Protein AF-A0A1F7ZYW2-F1 (afdb_monomer)

Structure (mmCIF, N/CA/C/O backbone):
data_AF-A0A1F7ZYW2-F1
#
_entry.id   AF-A0A1F7ZYW2-F1
#
loop_
_atom_site.group_PDB
_atom_site.id
_atom_site.type_symbol
_atom_site.label_atom_id
_atom_site.label_alt_id
_atom_site.label_comp_id
_atom_site.label_asym_id
_atom_site.label_entity_id
_atom_site.label_seq_id
_atom_site.pdbx_PDB_ins_code
_atom_site.Cartn_x
_atom_site.Cartn_y
_atom_site.Cartn_z
_atom_site.occupancy
_atom_site.B_iso_or_equiv
_atom_site.auth_seq_id
_atom_site.auth_comp_id
_atom_site.auth_asym_id
_atom_site.auth_atom_id
_atom_site.pdbx_PDB_model_num
ATOM 1 N N . MET A 1 1 ? -22.929 -11.690 37.558 1.00 38.41 1 MET A N 1
ATOM 2 C CA . MET A 1 1 ? -21.710 -11.946 36.761 1.00 38.41 1 MET A CA 1
ATOM 3 C C . MET A 1 1 ? -22.119 -11.969 35.296 1.00 38.41 1 MET A C 1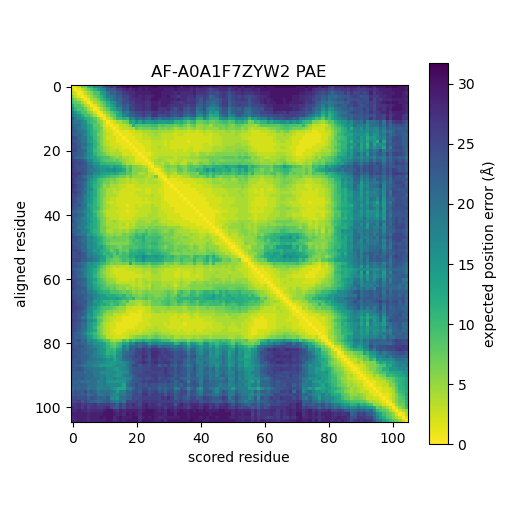
ATOM 5 O O . MET A 1 1 ? -22.710 -12.949 34.868 1.00 38.41 1 MET A O 1
ATOM 9 N N . ALA A 1 2 ? -21.945 -10.864 34.567 1.00 39.75 2 ALA A N 1
ATOM 10 C CA . ALA A 1 2 ? -22.320 -10.787 33.156 1.00 39.75 2 ALA A CA 1
ATOM 11 C C . ALA A 1 2 ? -21.174 -11.342 32.301 1.00 39.75 2 ALA A C 1
ATOM 13 O O . ALA A 1 2 ? -20.070 -10.803 32.314 1.00 39.75 2 ALA A O 1
ATOM 14 N N . THR A 1 3 ? -21.420 -12.441 31.595 1.00 37.84 3 THR A N 1
ATOM 15 C CA . THR A 1 3 ? -20.518 -12.974 30.568 1.00 37.84 3 THR A CA 1
ATOM 16 C C . THR A 1 3 ? -20.373 -11.949 29.443 1.00 37.84 3 THR A C 1
ATOM 18 O O . THR A 1 3 ? -21.394 -11.552 28.874 1.00 37.84 3 THR A O 1
ATOM 21 N N . PRO A 1 4 ? -19.152 -11.512 29.089 1.00 43.19 4 PRO A N 1
ATOM 22 C CA . PRO A 1 4 ? -18.973 -10.604 27.972 1.00 43.19 4 PRO A CA 1
ATOM 23 C C . PRO A 1 4 ? -19.287 -11.369 26.685 1.00 43.19 4 PRO A C 1
ATOM 25 O O . PRO A 1 4 ? -18.588 -12.305 26.296 1.00 43.19 4 PRO A O 1
ATOM 28 N N . VAL A 1 5 ? -20.381 -10.987 26.033 1.00 42.25 5 VAL A N 1
ATOM 29 C CA . VAL A 1 5 ? -20.695 -11.437 24.681 1.00 42.25 5 VAL A CA 1
ATO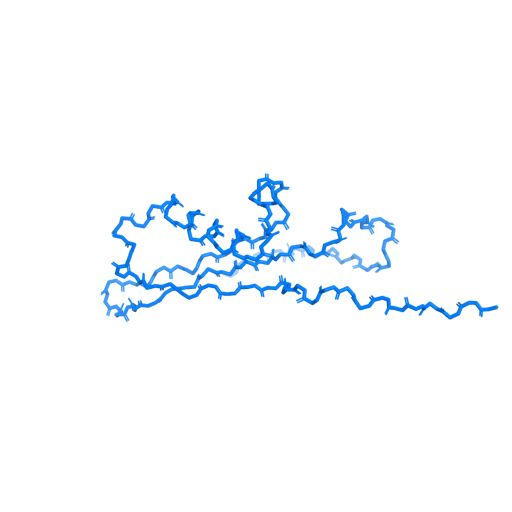M 30 C C . VAL A 1 5 ? -19.681 -10.760 23.767 1.00 42.25 5 VAL A C 1
ATOM 32 O O . VAL A 1 5 ? -19.807 -9.573 23.471 1.00 42.25 5 VAL A O 1
ATOM 35 N N . PHE A 1 6 ? -18.649 -11.494 23.344 1.00 45.78 6 PHE A N 1
ATOM 36 C CA . PHE A 1 6 ? -17.782 -11.058 22.253 1.00 45.78 6 PHE A CA 1
ATOM 37 C C . PHE A 1 6 ? -18.643 -10.961 20.993 1.00 45.78 6 PHE A C 1
ATOM 39 O O . PHE A 1 6 ? -18.860 -11.945 20.283 1.00 45.78 6 PHE A O 1
ATOM 46 N N . GLN A 1 7 ? -19.183 -9.770 20.742 1.00 43.91 7 GLN A N 1
ATOM 47 C CA . GLN A 1 7 ? -19.810 -9.448 19.473 1.00 43.91 7 GLN A CA 1
ATOM 48 C C . GLN A 1 7 ? -18.761 -9.706 18.392 1.00 43.91 7 GLN A C 1
ATOM 50 O O . GLN A 1 7 ? -17.665 -9.143 18.420 1.00 43.91 7 GLN A O 1
ATOM 55 N N . LYS A 1 8 ? -19.068 -10.625 17.474 1.00 44.44 8 LYS A N 1
ATOM 56 C CA . LYS A 1 8 ? -18.244 -10.919 16.303 1.00 44.44 8 LYS A CA 1
ATOM 57 C C . LYS A 1 8 ? -18.203 -9.641 15.461 1.00 44.44 8 LYS A C 1
ATOM 59 O O . LYS A 1 8 ? -19.095 -9.408 14.651 1.00 44.44 8 LYS A O 1
ATOM 64 N N . LEU A 1 9 ? -17.204 -8.791 15.700 1.00 53.47 9 LEU A N 1
ATOM 65 C CA . LEU A 1 9 ? -16.916 -7.649 14.839 1.00 53.47 9 LEU A CA 1
ATOM 66 C C . LEU A 1 9 ? -16.792 -8.174 13.400 1.00 53.47 9 LEU A C 1
ATOM 68 O O . LEU A 1 9 ? -16.242 -9.270 13.208 1.00 53.47 9 LEU A O 1
ATOM 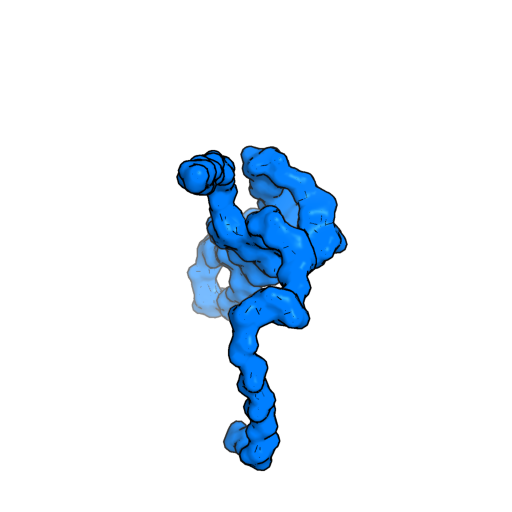72 N N . PRO A 1 10 ? -17.323 -7.454 12.394 1.00 55.81 10 PRO A N 1
ATOM 73 C CA . PRO A 1 10 ? -17.163 -7.851 11.004 1.00 55.81 10 PRO A CA 1
ATOM 74 C C . PRO A 1 10 ? -15.674 -8.098 10.769 1.00 55.81 10 PRO A C 1
ATOM 76 O O . PRO A 1 10 ? -14.847 -7.257 11.122 1.00 55.81 10 PRO A O 1
ATOM 79 N N . ARG A 1 11 ? -15.335 -9.292 10.260 1.00 64.19 11 ARG A N 1
ATOM 80 C CA . ARG A 1 11 ? -13.957 -9.726 9.987 1.00 64.19 11 ARG A CA 1
ATOM 81 C C . ARG A 1 11 ? -13.391 -8.888 8.846 1.00 64.19 11 ARG A C 1
ATOM 83 O O . ARG A 1 11 ? -13.234 -9.363 7.727 1.00 64.19 11 ARG A O 1
ATOM 90 N N . GLN A 1 12 ? -13.128 -7.621 9.113 1.00 69.56 12 GLN A N 1
ATOM 91 C CA . GLN A 1 12 ? -12.337 -6.810 8.221 1.00 69.56 12 GLN A CA 1
ATOM 92 C C . GLN A 1 12 ? -10.914 -7.400 8.215 1.00 69.56 12 GLN A C 1
ATOM 94 O O . GLN A 1 12 ? -10.497 -8.027 9.197 1.00 69.56 12 GLN A O 1
ATOM 99 N N . PRO A 1 13 ? -10.169 -7.282 7.112 1.00 73.44 13 PRO A N 1
ATOM 100 C CA . PRO A 1 13 ? -8.774 -7.707 7.053 1.00 73.44 13 PRO A CA 1
ATOM 101 C C . PRO A 1 13 ? -7.876 -6.697 7.782 1.00 73.44 13 PRO A C 1
ATOM 103 O O . PRO A 1 13 ? -8.105 -5.491 7.692 1.00 73.44 13 PRO A 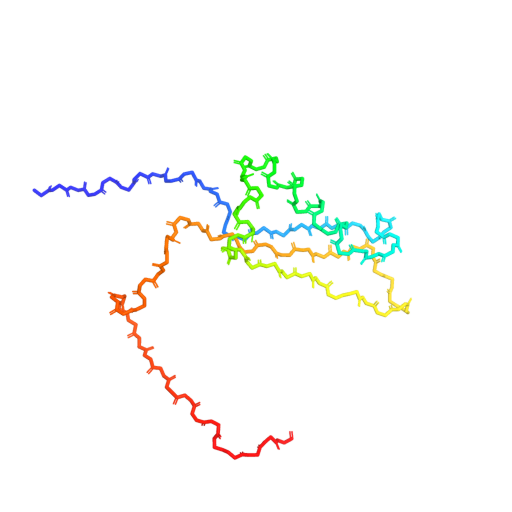O 1
ATOM 106 N N . LYS A 1 14 ? -6.905 -7.177 8.576 1.00 79.94 14 LYS A N 1
ATOM 107 C CA . LYS A 1 14 ? -5.899 -6.316 9.245 1.00 79.94 14 LYS A CA 1
ATOM 108 C C . LYS A 1 14 ? -4.799 -5.906 8.277 1.00 79.94 14 LYS A C 1
ATOM 110 O O . LYS A 1 14 ? -4.267 -4.813 8.365 1.00 79.94 14 LYS A O 1
ATOM 115 N N . ARG A 1 15 ? -4.489 -6.807 7.351 1.00 85.81 15 ARG A N 1
ATOM 116 C CA . ARG A 1 15 ? -3.523 -6.626 6.282 1.00 85.81 15 ARG A CA 1
ATOM 117 C C . ARG A 1 15 ? -4.176 -7.024 4.975 1.00 85.81 15 ARG A C 1
ATOM 119 O O . ARG A 1 15 ? -4.850 -8.053 4.912 1.00 85.81 15 ARG A O 1
ATOM 126 N N . VAL A 1 16 ? -3.957 -6.220 3.951 1.00 88.31 16 VAL A N 1
ATOM 127 C CA . VAL A 1 16 ? -4.407 -6.458 2.582 1.00 88.31 16 VAL A CA 1
ATOM 128 C C . VAL A 1 16 ? -3.176 -6.418 1.698 1.00 88.31 16 VAL A C 1
ATOM 130 O O . VAL A 1 16 ? -2.322 -5.557 1.872 1.00 88.31 16 VAL A O 1
ATOM 133 N N . ILE A 1 17 ? -3.077 -7.357 0.765 1.00 92.00 17 ILE A N 1
ATOM 134 C CA . ILE A 1 17 ? -2.006 -7.385 -0.227 1.00 92.00 17 ILE A CA 1
ATOM 135 C C . ILE A 1 17 ? -2.675 -7.254 -1.589 1.00 92.00 17 ILE A C 1
ATOM 137 O O . ILE A 1 17 ? -3.420 -8.142 -2.003 1.00 92.00 17 ILE A O 1
ATOM 141 N N . LEU A 1 18 ? -2.441 -6.131 -2.257 1.00 92.38 18 LEU A N 1
ATOM 142 C CA . LEU A 1 18 ? -2.882 -5.897 -3.624 1.00 92.38 18 LEU A CA 1
ATOM 143 C C . LEU A 1 18 ? -1.768 -6.350 -4.558 1.00 92.38 18 LEU A C 1
ATOM 145 O O . LEU A 1 18 ? -0.673 -5.797 -4.516 1.00 92.38 18 LEU A O 1
ATOM 149 N N . GLN A 1 19 ? -2.041 -7.351 -5.389 1.00 93.94 19 GLN A N 1
ATOM 150 C CA . GLN A 1 19 ? -1.148 -7.750 -6.471 1.00 93.94 19 GLN A CA 1
ATOM 151 C C . GLN A 1 19 ? -1.557 -7.010 -7.744 1.00 93.94 19 GLN A C 1
ATOM 153 O O . GLN A 1 19 ? -2.697 -7.123 -8.194 1.00 93.94 19 GLN A O 1
ATOM 158 N N . LEU A 1 20 ? -0.629 -6.251 -8.317 1.00 91.88 20 LEU A N 1
ATOM 159 C CA . LEU A 1 20 ? -0.863 -5.389 -9.470 1.00 91.88 20 LEU A CA 1
ATOM 160 C C . LEU A 1 20 ? 0.092 -5.767 -10.598 1.00 91.88 20 LEU A C 1
ATOM 162 O O . LEU A 1 20 ? 1.207 -6.225 -10.351 1.00 91.88 20 LEU A O 1
ATOM 166 N N . ARG A 1 21 ? -0.352 -5.605 -11.845 1.00 91.00 21 ARG A N 1
ATOM 167 C CA . ARG A 1 21 ? 0.483 -5.866 -13.022 1.00 91.00 21 ARG A CA 1
ATOM 168 C C . ARG A 1 21 ? 1.346 -4.653 -13.326 1.00 91.00 21 ARG A C 1
ATOM 170 O O . ARG A 1 21 ? 0.826 -3.545 -13.382 1.00 91.00 21 ARG A O 1
ATOM 177 N N . VAL A 1 22 ? 2.629 -4.883 -13.585 1.00 87.25 22 VAL A N 1
ATOM 178 C CA . VAL A 1 22 ? 3.588 -3.816 -13.923 1.00 87.25 22 VAL A CA 1
ATOM 179 C C . VAL A 1 22 ? 3.189 -3.104 -15.220 1.00 87.25 22 VAL A C 1
ATOM 181 O O . VAL A 1 22 ? 3.264 -1.888 -15.298 1.00 87.25 22 VAL A O 1
ATOM 184 N N . ASP A 1 23 ? 2.659 -3.837 -16.204 1.00 86.94 23 ASP A N 1
ATOM 185 C CA . ASP A 1 23 ? 2.256 -3.285 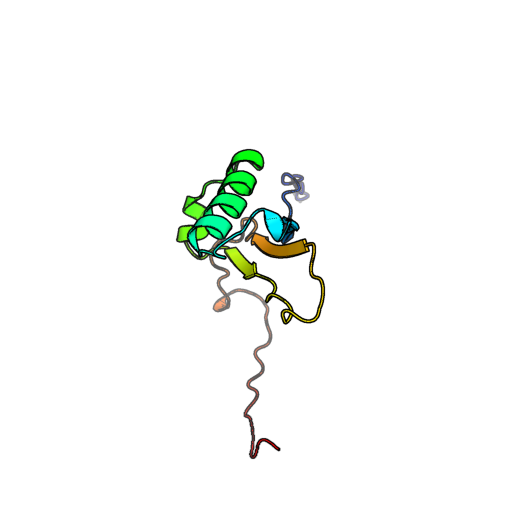-17.509 1.00 86.94 23 ASP A CA 1
ATOM 186 C C . ASP A 1 23 ? 1.072 -2.300 -17.467 1.00 86.94 23 ASP A C 1
ATOM 188 O O . ASP A 1 23 ? 0.786 -1.648 -18.468 1.00 86.94 23 ASP A O 1
ATOM 192 N N . GLN A 1 24 ? 0.384 -2.180 -16.328 1.00 84.56 24 GLN A N 1
ATOM 193 C CA . GLN A 1 24 ? -0.677 -1.191 -16.109 1.00 84.56 24 GLN A CA 1
ATOM 194 C C . GLN A 1 24 ? -0.154 0.122 -15.504 1.00 84.56 24 GLN A C 1
ATOM 196 O O . GLN A 1 24 ? -0.930 1.061 -15.351 1.00 84.56 24 GLN A O 1
ATOM 201 N N . PHE A 1 25 ? 1.132 0.187 -15.144 1.00 82.19 25 PHE A N 1
ATOM 202 C CA . PHE A 1 25 ? 1.778 1.323 -14.485 1.00 82.19 25 PHE A CA 1
ATOM 203 C C . PHE A 1 25 ? 2.968 1.755 -15.346 1.00 82.19 25 PHE A C 1
ATOM 205 O O . PHE A 1 25 ? 4.066 1.234 -15.201 1.00 82.19 25 PHE A O 1
ATOM 212 N N . ILE A 1 26 ? 2.721 2.661 -16.297 1.00 70.94 26 ILE A N 1
ATOM 213 C CA . ILE A 1 26 ? 3.693 3.025 -17.345 1.00 70.94 26 ILE A CA 1
ATOM 214 C C . ILE A 1 26 ? 4.781 3.960 -16.799 1.00 70.94 26 ILE A C 1
ATOM 216 O O . ILE A 1 26 ? 5.961 3.738 -17.050 1.00 70.94 26 ILE A O 1
ATOM 220 N N . ASP A 1 27 ? 4.383 4.961 -16.012 1.00 75.62 27 ASP A N 1
ATOM 221 C CA . ASP A 1 27 ? 5.275 6.009 -15.493 1.00 75.62 27 ASP A CA 1
ATOM 222 C C . ASP A 1 27 ? 5.517 5.893 -13.977 1.00 75.62 27 ASP A C 1
ATOM 224 O O . ASP A 1 27 ? 6.161 6.752 -13.375 1.00 75.62 27 ASP A O 1
ATOM 228 N N . PHE A 1 28 ? 4.985 4.835 -13.349 1.00 74.94 28 PHE A N 1
ATOM 229 C CA . PHE A 1 28 ? 5.095 4.551 -11.910 1.00 74.94 28 PHE A CA 1
ATOM 230 C C . PHE A 1 28 ? 4.801 5.767 -11.022 1.00 74.94 28 PHE A C 1
ATOM 232 O O . PHE A 1 28 ? 5.460 6.001 -10.003 1.00 74.94 28 PHE A O 1
ATOM 239 N N . LEU A 1 29 ? 3.807 6.562 -11.421 1.00 83.50 29 LEU A N 1
ATOM 240 C CA . LEU A 1 29 ? 3.469 7.789 -10.725 1.00 83.50 29 LEU A CA 1
ATOM 241 C C . LEU A 1 29 ? 2.807 7.461 -9.393 1.00 83.50 29 LEU A C 1
ATOM 243 O O . LEU A 1 29 ? 1.984 6.550 -9.280 1.00 83.50 29 LEU A O 1
ATOM 247 N N . GLN A 1 30 ? 3.108 8.276 -8.382 1.00 81.44 30 GLN A N 1
ATOM 248 C CA . GLN A 1 30 ? 2.490 8.149 -7.064 1.00 81.44 30 GLN A CA 1
ATOM 249 C C . GLN A 1 30 ? 0.951 8.128 -7.147 1.00 81.44 30 GLN A C 1
ATOM 251 O O . GLN A 1 30 ? 0.300 7.359 -6.440 1.00 81.44 30 GLN A O 1
ATOM 256 N N . SER A 1 31 ? 0.378 8.908 -8.068 1.00 85.00 31 SER A N 1
ATOM 257 C CA . SER A 1 31 ? -1.063 8.978 -8.322 1.00 85.00 31 SER A CA 1
ATOM 258 C C . SER A 1 31 ? -1.685 7.653 -8.764 1.00 85.00 31 SER A C 1
ATOM 260 O O . SER A 1 31 ? -2.857 7.410 -8.477 1.00 85.00 31 SER A O 1
ATOM 262 N N . ASP A 1 32 ? -0.937 6.790 -9.453 1.00 87.19 32 ASP A N 1
ATOM 263 C CA . ASP A 1 32 ? -1.458 5.505 -9.927 1.00 87.19 32 ASP A CA 1
ATOM 264 C C . ASP A 1 32 ? -1.595 4.524 -8.761 1.00 87.19 32 ASP A C 1
ATOM 266 O O . ASP A 1 32 ? -2.586 3.793 -8.652 1.00 87.19 32 ASP A O 1
ATOM 270 N N . PHE A 1 33 ? -0.627 4.542 -7.837 1.00 87.31 33 PHE A N 1
ATOM 271 C CA . PHE A 1 33 ? -0.702 3.756 -6.607 1.00 87.31 33 PHE A CA 1
ATOM 272 C C . PHE A 1 33 ? -1.856 4.236 -5.726 1.00 87.31 33 PHE A C 1
ATOM 274 O O . PHE A 1 33 ? -2.634 3.416 -5.238 1.00 87.31 33 PHE A O 1
ATOM 281 N N . GLU A 1 34 ? -2.020 5.552 -5.574 1.00 86.44 34 GLU A N 1
ATOM 282 C CA . GLU A 1 34 ? -3.131 6.140 -4.819 1.00 86.44 34 GLU A CA 1
ATOM 283 C C . GLU A 1 34 ? -4.492 5.714 -5.389 1.00 86.44 34 GLU A C 1
ATOM 285 O O . GLU A 1 34 ? -5.356 5.276 -4.628 1.00 86.44 34 GLU A O 1
ATOM 290 N N . GLN A 1 35 ? -4.660 5.725 -6.716 1.00 88.56 35 GLN A N 1
ATOM 291 C CA . GLN A 1 35 ? -5.882 5.249 -7.374 1.00 88.56 35 GLN A CA 1
ATOM 292 C C . GLN A 1 35 ? -6.149 3.755 -7.149 1.00 88.56 35 GLN A C 1
ATOM 294 O O . GLN A 1 35 ? -7.299 3.347 -6.966 1.00 88.56 35 GLN A O 1
ATOM 299 N N . ALA A 1 36 ? -5.115 2.908 -7.179 1.00 89.62 36 ALA A N 1
ATOM 300 C CA . ALA A 1 36 ? -5.276 1.474 -6.936 1.00 89.62 36 ALA A CA 1
ATOM 301 C C . ALA A 1 36 ? -5.751 1.195 -5.500 1.00 89.62 36 ALA A C 1
ATOM 303 O O . ALA A 1 36 ? -6.649 0.376 -5.279 1.00 89.62 36 ALA A O 1
ATOM 304 N N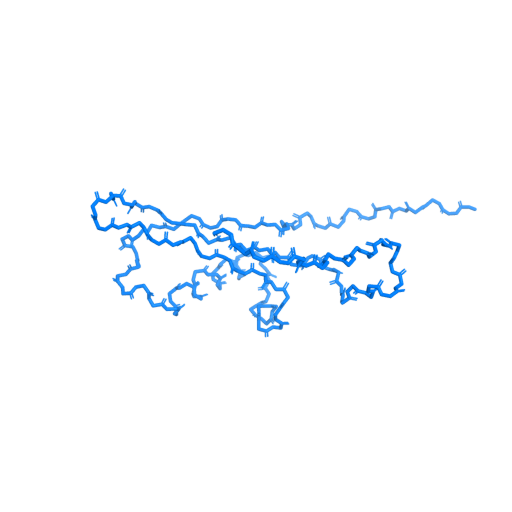 . ILE A 1 37 ? -5.183 1.916 -4.533 1.00 88.44 37 ILE A N 1
ATOM 305 C CA . ILE A 1 37 ? -5.564 1.828 -3.123 1.00 88.44 37 ILE A CA 1
ATOM 306 C C . ILE A 1 37 ? -6.983 2.379 -2.921 1.00 88.44 37 ILE A C 1
ATOM 308 O O . ILE A 1 37 ? -7.790 1.752 -2.234 1.00 88.44 37 ILE A O 1
ATOM 312 N N . GLU A 1 38 ? -7.321 3.499 -3.563 1.00 88.00 38 GLU A N 1
ATOM 313 C CA . GLU A 1 38 ? -8.658 4.095 -3.517 1.00 88.00 38 GLU A CA 1
ATOM 314 C C . GLU A 1 38 ? -9.732 3.133 -4.017 1.00 88.00 38 GLU A C 1
ATOM 316 O O . GLU A 1 38 ? -10.727 2.903 -3.326 1.00 88.00 38 GLU A O 1
ATOM 321 N N . LYS A 1 39 ? -9.508 2.495 -5.171 1.00 89.44 39 LYS A N 1
ATOM 322 C CA . LYS A 1 39 ? -10.432 1.488 -5.709 1.00 89.44 3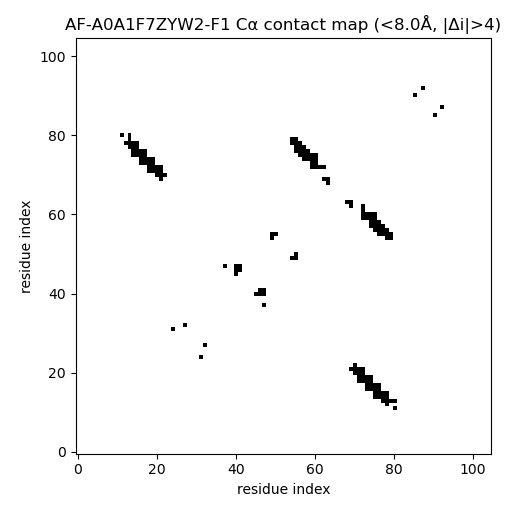9 LYS A CA 1
ATOM 323 C C . LYS A 1 39 ? -10.673 0.356 -4.712 1.00 89.44 39 LYS A C 1
ATOM 325 O O . LYS A 1 39 ? -11.820 -0.048 -4.520 1.00 89.44 39 LYS A O 1
ATOM 330 N N . TYR A 1 40 ? -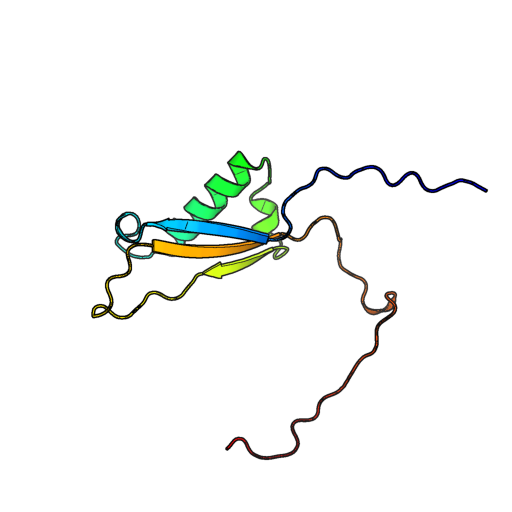9.624 -0.132 -4.047 1.00 88.88 40 TYR A N 1
ATOM 331 C CA . TYR A 1 40 ? -9.773 -1.152 -3.010 1.00 88.88 40 TYR A CA 1
ATOM 332 C C . TYR A 1 40 ? -10.597 -0.650 -1.811 1.00 88.88 40 TYR A C 1
ATOM 334 O O . TYR A 1 40 ? -11.482 -1.360 -1.323 1.00 88.88 40 TYR A O 1
ATOM 342 N N . LEU A 1 41 ? -10.344 0.568 -1.330 1.00 84.31 41 LEU A N 1
ATOM 343 C CA . LEU A 1 41 ? -11.076 1.126 -0.192 1.00 84.31 41 LEU A CA 1
ATOM 344 C C . LEU A 1 41 ? -12.561 1.310 -0.509 1.00 84.31 41 LEU A C 1
ATOM 346 O O . LEU A 1 41 ? -13.399 0.864 0.271 1.00 84.31 41 LEU A O 1
ATOM 350 N N . VAL A 1 42 ? -12.889 1.836 -1.690 1.00 86.06 42 VAL A N 1
ATOM 351 C CA . VAL A 1 42 ? -14.279 1.991 -2.145 1.00 86.06 42 VAL A CA 1
ATOM 352 C C . VAL A 1 42 ? -14.994 0.638 -2.202 1.00 86.06 42 VAL A C 1
ATOM 354 O O . VAL A 1 42 ? -16.084 0.496 -1.650 1.00 86.06 42 VAL A O 1
ATOM 357 N N . VAL A 1 43 ? -14.368 -0.384 -2.797 1.00 84.44 43 VAL A N 1
ATOM 358 C CA . VAL A 1 43 ? -14.945 -1.739 -2.893 1.00 84.44 43 VAL A CA 1
ATOM 359 C C . VAL A 1 43 ? -15.093 -2.401 -1.520 1.00 84.44 43 VAL A C 1
ATOM 361 O O . VAL A 1 43 ? -16.049 -3.137 -1.287 1.00 84.44 43 VAL A O 1
ATOM 364 N N . SER A 1 44 ? -14.176 -2.129 -0.590 1.00 81.06 44 SER A N 1
ATOM 365 C CA . SER A 1 44 ? -14.245 -2.644 0.783 1.00 81.06 44 SER A CA 1
ATOM 366 C C . SER A 1 44 ? -15.161 -1.828 1.707 1.00 81.06 44 SER A C 1
ATOM 368 O O . SER A 1 44 ? -15.276 -2.161 2.889 1.00 81.06 44 SER A O 1
ATOM 370 N N . GLY A 1 45 ? -15.837 -0.795 1.185 1.00 81.31 45 GLY A N 1
ATOM 371 C CA . GLY A 1 45 ? -16.751 0.062 1.943 1.00 81.31 45 GLY A CA 1
ATOM 372 C C . GLY A 1 45 ? -16.050 0.982 2.947 1.00 81.31 45 GLY A C 1
ATOM 373 O O . GLY A 1 45 ? -16.664 1.391 3.932 1.00 81.31 45 GLY A O 1
ATOM 374 N N . ARG A 1 46 ? -14.763 1.276 2.733 1.00 77.81 46 ARG A N 1
ATOM 375 C CA . ARG A 1 46 ? -13.927 2.133 3.583 1.00 77.81 46 ARG A CA 1
ATOM 376 C C . ARG A 1 46 ? -13.736 3.517 2.976 1.00 77.81 46 ARG A C 1
ATOM 378 O O . ARG A 1 46 ? -13.765 3.689 1.759 1.00 77.81 46 ARG A O 1
ATOM 385 N N . SER A 1 47 ? -13.510 4.509 3.834 1.00 76.94 47 SER A N 1
ATOM 386 C CA . SER A 1 47 ? -13.289 5.888 3.392 1.00 76.94 47 SER A CA 1
ATOM 387 C C . SER A 1 47 ? -11.814 6.164 3.095 1.00 76.94 47 SER A C 1
ATOM 389 O O . SER A 1 47 ? -10.939 5.839 3.895 1.00 76.94 47 SER A O 1
ATOM 391 N N . MET A 1 48 ? -11.539 6.890 2.006 1.00 74.50 48 MET A N 1
ATOM 392 C CA . MET A 1 48 ? -10.209 7.449 1.708 1.00 74.50 48 MET A CA 1
ATOM 393 C C . MET A 1 48 ? -9.688 8.390 2.798 1.00 74.50 48 MET A C 1
ATOM 395 O O . MET A 1 48 ? -8.480 8.590 2.938 1.00 74.50 48 MET A O 1
ATOM 399 N N . SER A 1 49 ? -10.582 8.968 3.603 1.00 72.56 49 SER A N 1
ATOM 400 C CA . SER A 1 49 ? -10.189 9.788 4.745 1.00 72.56 49 SER A CA 1
ATOM 401 C C . SER A 1 49 ? -9.386 8.991 5.780 1.00 72.56 49 SER A C 1
ATOM 403 O O . SER A 1 49 ? -8.573 9.589 6.476 1.00 72.56 49 SER A O 1
ATOM 405 N N . GLU A 1 50 ? -9.548 7.662 5.863 1.00 69.62 50 GLU A N 1
ATOM 406 C CA . GLU A 1 50 ? -8.773 6.816 6.784 1.00 69.62 50 GLU A CA 1
ATOM 407 C C . GLU A 1 50 ? -7.268 6.826 6.449 1.00 69.62 50 GLU A C 1
ATOM 409 O O . GLU A 1 50 ? -6.443 6.905 7.361 1.00 69.62 50 GLU A O 1
ATOM 414 N N . LEU A 1 51 ? -6.905 6.861 5.159 1.00 69.12 51 LEU A N 1
ATOM 415 C CA . LEU A 1 51 ? -5.510 6.986 4.709 1.00 69.12 51 LEU A CA 1
ATOM 416 C C . LEU A 1 51 ? -4.905 8.344 5.063 1.00 69.12 51 LEU A C 1
ATOM 418 O O . LEU A 1 51 ? -3.794 8.418 5.581 1.00 69.12 51 LEU A O 1
ATOM 422 N N . ARG A 1 52 ? -5.647 9.429 4.804 1.00 67.50 52 ARG A N 1
ATOM 423 C CA . ARG A 1 52 ? -5.173 10.807 5.038 1.00 67.50 52 ARG A CA 1
ATOM 424 C C . ARG A 1 52 ? -4.933 11.109 6.514 1.00 67.50 52 ARG A C 1
ATOM 426 O O . ARG A 1 52 ? -4.152 11.993 6.840 1.00 67.50 52 ARG A O 1
ATOM 433 N N . LEU A 1 53 ? -5.597 10.369 7.399 1.00 69.50 53 LEU A N 1
ATOM 434 C CA . LEU A 1 53 ? -5.423 10.468 8.845 1.00 69.50 53 LEU A CA 1
ATOM 435 C C . LEU A 1 53 ? -4.188 9.704 9.357 1.00 69.50 53 LEU A C 1
ATOM 437 O O . LEU A 1 53 ? -3.982 9.661 10.567 1.00 69.50 53 LEU A O 1
ATOM 441 N N . GLY A 1 54 ? -3.387 9.094 8.473 1.00 65.44 54 GLY A N 1
ATOM 442 C CA . GLY A 1 54 ? -2.169 8.367 8.847 1.00 65.44 54 GLY A CA 1
ATOM 443 C C . GLY A 1 54 ? -2.435 7.080 9.631 1.00 65.44 54 GLY A C 1
ATOM 444 O O . GLY A 1 54 ? -1.543 6.573 10.301 1.00 65.44 54 GLY A O 1
ATOM 445 N N . ARG A 1 55 ? -3.663 6.554 9.566 1.00 68.00 55 ARG A N 1
ATOM 446 C CA . ARG A 1 55 ? -4.091 5.353 10.304 1.00 68.00 55 ARG A CA 1
ATOM 447 C C . ARG A 1 55 ? -3.696 4.051 9.619 1.00 68.00 55 ARG A C 1
ATOM 449 O O . ARG A 1 55 ? -3.977 2.969 10.118 1.00 68.00 55 ARG A O 1
ATOM 456 N N . HIS A 1 56 ? -3.132 4.114 8.423 1.00 74.81 56 HIS A N 1
ATOM 457 C CA . HIS A 1 56 ? -2.797 2.930 7.646 1.00 74.81 56 HIS A CA 1
ATOM 458 C C . HIS A 1 56 ? -1.353 3.020 7.193 1.00 74.81 56 HIS A C 1
ATOM 460 O O . HIS A 1 56 ? -0.910 4.070 6.727 1.00 74.81 56 HIS A O 1
ATOM 466 N N . PHE A 1 57 ? -0.637 1.907 7.308 1.00 83.06 57 PHE A N 1
ATOM 467 C CA . PHE A 1 57 ? 0.714 1.802 6.780 1.00 83.06 57 PHE A CA 1
ATOM 468 C C . PHE A 1 57 ? 0.646 1.192 5.389 1.00 83.06 57 PHE A C 1
ATOM 470 O O . PHE A 1 57 ? 0.046 0.134 5.187 1.00 83.06 57 PHE A O 1
ATOM 477 N N . ILE A 1 58 ? 1.236 1.896 4.428 1.00 86.06 58 ILE A N 1
ATOM 478 C CA . ILE A 1 58 ? 1.306 1.469 3.037 1.00 86.06 58 ILE A CA 1
ATOM 479 C C . ILE A 1 58 ? 2.758 1.135 2.737 1.00 86.06 58 ILE A C 1
ATOM 481 O O . ILE A 1 58 ? 3.643 1.975 2.899 1.00 86.06 58 ILE A O 1
ATOM 485 N N . HIS A 1 59 ? 2.990 -0.083 2.268 1.00 89.31 59 HIS A N 1
ATOM 486 C CA . HIS A 1 59 ? 4.283 -0.512 1.762 1.00 89.31 59 HIS A CA 1
ATOM 487 C C . HIS A 1 59 ? 4.129 -0.916 0.304 1.00 89.31 59 HIS A C 1
ATOM 489 O O . HIS A 1 59 ? 3.343 -1.805 -0.019 1.00 89.31 59 HIS A O 1
ATOM 495 N N . ILE A 1 60 ? 4.879 -0.257 -0.571 1.00 89.12 60 ILE A N 1
ATOM 496 C CA . ILE A 1 60 ? 4.931 -0.581 -1.994 1.00 89.12 60 ILE A CA 1
ATOM 497 C C . ILE A 1 60 ? 6.216 -1.370 -2.216 1.00 89.12 60 ILE A C 1
ATOM 499 O O . ILE A 1 60 ? 7.294 -0.927 -1.815 1.00 89.12 60 ILE A O 1
ATOM 503 N N . GLU A 1 61 ? 6.091 -2.561 -2.793 1.00 87.94 61 GLU A N 1
ATOM 504 C CA . GLU A 1 61 ? 7.246 -3.369 -3.162 1.00 87.94 61 GLU A CA 1
ATOM 505 C C . GLU A 1 61 ? 8.121 -2.595 -4.162 1.00 87.94 61 GLU A C 1
ATOM 507 O O . GLU A 1 61 ? 7.594 -2.078 -5.150 1.00 87.94 61 GLU A O 1
ATOM 512 N N . PRO A 1 62 ? 9.442 -2.502 -3.932 1.00 85.38 62 PRO A N 1
ATOM 513 C CA . PRO A 1 62 ? 10.336 -1.891 -4.899 1.00 85.38 62 PRO A CA 1
ATOM 514 C C . PRO A 1 62 ? 10.362 -2.714 -6.187 1.00 85.38 62 PRO A C 1
ATOM 516 O O . PRO A 1 62 ? 10.369 -3.949 -6.162 1.00 85.38 62 PRO A O 1
ATOM 519 N N . PHE A 1 63 ? 10.419 -2.021 -7.319 1.00 83.94 63 PHE A N 1
ATOM 520 C CA . PHE A 1 63 ? 10.570 -2.681 -8.605 1.00 83.94 63 PHE A CA 1
ATOM 521 C C . PHE A 1 63 ? 11.956 -3.315 -8.726 1.00 83.94 63 PHE A C 1
ATOM 523 O O . PHE A 1 63 ? 12.954 -2.799 -8.213 1.00 83.94 63 PHE A O 1
ATOM 530 N N . GLN A 1 64 ? 11.998 -4.468 -9.385 1.00 85.25 64 GLN A N 1
ATOM 531 C CA . GLN A 1 64 ? 13.247 -5.145 -9.707 1.00 85.25 64 GLN A CA 1
ATOM 532 C C . GLN A 1 64 ? 14.008 -4.361 -10.786 1.00 85.25 64 GLN A C 1
ATOM 534 O O . GLN A 1 64 ? 13.438 -3.520 -11.478 1.00 85.25 64 GLN A O 1
ATOM 539 N N . SER A 1 65 ? 15.305 -4.635 -10.935 1.00 80.19 65 SER A N 1
ATOM 540 C CA . SER A 1 65 ? 16.093 -4.050 -12.023 1.00 80.19 65 SER A CA 1
ATOM 541 C C . SER A 1 65 ? 15.592 -4.524 -13.391 1.00 80.19 65 SER A C 1
ATOM 543 O O . SER A 1 65 ? 15.075 -5.633 -13.506 1.00 80.19 65 SER A O 1
ATOM 545 N N . ASP A 1 66 ? 15.825 -3.728 -14.439 1.00 77.56 66 ASP A N 1
ATOM 546 C CA . ASP A 1 66 ? 15.360 -4.001 -15.814 1.00 77.56 66 ASP A CA 1
ATOM 547 C C . ASP A 1 66 ? 15.773 -5.384 -16.357 1.00 77.56 66 ASP A C 1
ATOM 549 O O . ASP A 1 66 ? 15.134 -5.940 -17.249 1.00 77.56 66 ASP A O 1
ATOM 553 N N . ASN A 1 67 ? 16.833 -5.970 -15.794 1.00 84.19 67 ASN A N 1
ATOM 554 C CA . ASN A 1 67 ? 17.349 -7.289 -16.161 1.00 84.19 67 ASN A CA 1
ATOM 555 C C . ASN A 1 67 ? 16.535 -8.454 -15.571 1.00 84.19 67 ASN A C 1
ATOM 557 O O . ASN A 1 67 ? 16.784 -9.613 -15.908 1.00 84.19 67 ASN A O 1
ATOM 561 N N . VAL A 1 68 ? 15.594 -8.171 -14.670 1.00 82.06 68 VAL A N 1
ATOM 562 C CA . VAL A 1 68 ? 14.745 -9.159 -14.008 1.00 82.06 68 VAL A CA 1
ATOM 563 C C . VAL A 1 68 ? 13.301 -8.932 -14.458 1.00 82.06 68 VAL A C 1
ATOM 565 O O . VAL A 1 68 ? 12.700 -7.917 -14.110 1.00 82.06 68 VAL A O 1
ATOM 568 N N . PRO A 1 69 ? 12.694 -9.867 -15.211 1.00 82.38 69 PRO A N 1
ATOM 569 C CA . PRO A 1 69 ? 11.335 -9.696 -15.704 1.00 82.38 69 PRO A CA 1
ATOM 570 C C . PRO A 1 69 ? 10.324 -9.756 -14.550 1.00 82.38 69 PRO A C 1
ATOM 572 O O . PRO A 1 69 ? 9.903 -10.830 -14.117 1.00 82.38 69 PRO A O 1
ATOM 575 N N . GLN A 1 70 ? 9.896 -8.589 -14.071 1.00 85.56 70 GLN A N 1
ATOM 576 C CA . GLN A 1 70 ? 8.837 -8.454 -13.078 1.00 85.56 70 GLN A CA 1
ATOM 577 C C . GLN A 1 70 ? 7.489 -8.251 -13.777 1.00 85.56 70 GLN A C 1
ATOM 579 O O . GLN A 1 70 ? 7.254 -7.248 -14.443 1.00 85.56 70 GLN A O 1
ATOM 584 N N . ARG A 1 71 ? 6.574 -9.217 -13.632 1.00 89.94 71 ARG A N 1
ATOM 585 C CA . ARG A 1 71 ? 5.209 -9.118 -14.196 1.00 89.94 71 ARG A CA 1
ATOM 586 C C . ARG A 1 71 ? 4.220 -8.490 -13.216 1.00 89.94 71 ARG A C 1
ATOM 588 O O . ARG A 1 71 ? 3.244 -7.874 -13.642 1.00 89.94 71 ARG A O 1
ATOM 595 N N . TYR A 1 72 ? 4.483 -8.651 -11.921 1.00 91.50 72 TYR A N 1
ATOM 596 C CA . TYR A 1 72 ? 3.623 -8.195 -10.838 1.00 91.50 72 TYR A CA 1
ATOM 597 C C . TYR A 1 72 ? 4.434 -7.542 -9.725 1.00 91.50 72 TYR A C 1
ATOM 599 O O . TYR A 1 72 ? 5.577 -7.929 -9.483 1.00 91.50 72 TYR A O 1
ATOM 607 N N . PHE A 1 73 ? 3.804 -6.615 -9.018 1.00 91.62 73 PHE A N 1
ATOM 608 C CA . PHE A 1 73 ? 4.305 -6.035 -7.778 1.00 91.62 73 PHE A CA 1
ATOM 609 C C . PHE A 1 73 ? 3.187 -6.008 -6.737 1.00 91.62 73 PHE A C 1
ATOM 611 O O . PHE A 1 73 ? 2.003 -6.144 -7.076 1.00 91.62 73 PHE A O 1
ATOM 618 N N . HIS A 1 74 ? 3.562 -5.850 -5.471 1.00 93.62 74 HIS A N 1
ATOM 619 C CA . HIS A 1 74 ? 2.612 -5.855 -4.369 1.00 93.62 74 HIS A CA 1
ATOM 620 C C . HIS A 1 74 ? 2.543 -4.503 -3.658 1.00 93.62 74 HIS A C 1
ATOM 622 O O . HIS A 1 74 ? 3.560 -3.871 -3.375 1.00 93.62 74 HIS A O 1
ATOM 628 N N . ILE A 1 75 ? 1.325 -4.095 -3.307 1.00 91.88 75 ILE A N 1
ATOM 629 C CA . ILE A 1 75 ? 1.072 -3.044 -2.322 1.00 91.88 75 ILE A CA 1
ATOM 630 C C . ILE A 1 75 ? 0.491 -3.709 -1.080 1.00 91.88 75 ILE A C 1
ATOM 632 O O . ILE A 1 75 ? -0.565 -4.341 -1.136 1.00 91.88 75 ILE A O 1
ATOM 636 N N . VAL A 1 76 ? 1.177 -3.566 0.048 1.00 90.06 76 VAL A N 1
ATOM 637 C CA . VAL A 1 76 ? 0.720 -4.043 1.352 1.00 90.06 76 VAL A CA 1
ATOM 638 C C . VAL A 1 76 ? 0.078 -2.882 2.099 1.00 90.06 76 VAL A C 1
ATOM 640 O O . VAL A 1 76 ? 0.703 -1.842 2.300 1.00 90.06 76 VAL A O 1
ATOM 643 N N . LEU A 1 77 ? -1.171 -3.074 2.513 1.00 88.38 77 LEU A N 1
ATOM 644 C CA . LEU A 1 77 ? -1.948 -2.132 3.308 1.00 88.38 77 LEU A CA 1
ATOM 645 C C . LEU A 1 77 ? -2.192 -2.744 4.684 1.00 88.38 77 LEU A C 1
ATOM 647 O O . LEU A 1 77 ? -2.959 -3.701 4.813 1.00 88.38 77 LEU A O 1
ATOM 651 N N . ASP A 1 78 ? -1.565 -2.183 5.708 1.00 85.88 78 ASP A N 1
ATOM 652 C CA . ASP A 1 78 ? -1.875 -2.493 7.098 1.00 85.88 78 ASP A CA 1
ATOM 653 C C . ASP A 1 78 ? -2.969 -1.540 7.579 1.00 85.88 78 ASP A C 1
ATOM 655 O O . ASP A 1 78 ? -2.744 -0.351 7.817 1.00 85.88 78 ASP A O 1
ATOM 659 N N . LEU A 1 79 ? -4.185 -2.079 7.664 1.00 80.12 79 LEU A N 1
ATOM 660 C CA . LEU A 1 79 ? -5.390 -1.357 8.036 1.00 80.12 79 LEU A CA 1
ATOM 661 C C . LEU A 1 79 ? -5.542 -1.385 9.555 1.00 80.12 79 LEU A C 1
ATOM 663 O O . LEU A 1 79 ? -5.817 -2.434 10.147 1.00 80.12 79 LEU A O 1
ATOM 667 N N . GLU A 1 80 ? -5.420 -0.225 10.196 1.00 71.69 80 GLU A N 1
ATOM 668 C CA . GLU A 1 80 ? -5.760 -0.079 11.607 1.00 71.69 80 GLU A CA 1
ATOM 669 C C . GLU A 1 80 ? -7.246 -0.390 11.806 1.00 71.69 80 GLU A C 1
ATOM 671 O O . GLU A 1 80 ? -8.156 0.313 11.358 1.00 71.69 80 GLU A O 1
ATOM 676 N N . GLN A 1 81 ? -7.497 -1.530 12.442 1.00 62.44 81 GLN A N 1
ATOM 677 C CA . GLN A 1 81 ? -8.837 -1.971 12.773 1.00 62.44 81 GLN A CA 1
ATOM 678 C C . GLN A 1 81 ? -9.225 -1.398 14.112 1.00 62.44 81 GLN A C 1
ATOM 680 O O . GLN A 1 81 ? -8.882 -1.977 15.136 1.00 62.44 81 GLN A O 1
ATOM 685 N N . SER A 1 82 ? -10.001 -0.318 14.119 1.00 52.34 82 SER A N 1
ATOM 686 C CA . SER A 1 82 ? -10.813 0.103 15.274 1.00 52.34 82 SER A CA 1
ATOM 687 C C . SER A 1 82 ? -10.082 0.366 16.598 1.00 52.34 82 SER A C 1
ATOM 689 O O . SER A 1 82 ? -10.726 0.708 17.587 1.00 52.34 82 SER A O 1
ATOM 691 N N . HIS A 1 83 ? -8.760 0.261 16.643 1.00 50.84 83 HIS A N 1
ATOM 692 C CA . HIS A 1 83 ? -7.987 0.742 17.762 1.00 50.84 83 HIS A CA 1
ATOM 693 C C . HIS A 1 83 ? -7.820 2.232 17.497 1.00 50.84 83 HIS A C 1
ATOM 695 O O . HIS A 1 83 ? -7.036 2.649 16.656 1.00 50.84 83 HIS A O 1
ATOM 701 N N . GLY A 1 84 ? -8.641 3.044 18.169 1.00 51.19 84 GLY A N 1
ATOM 702 C CA . GLY A 1 84 ? -8.284 4.444 18.370 1.00 51.19 84 GLY A CA 1
ATOM 703 C C . GLY A 1 84 ? -6.879 4.533 18.982 1.00 51.19 84 GLY A C 1
ATOM 704 O O . GLY A 1 84 ? -6.357 3.506 19.428 1.00 51.19 84 GLY A O 1
ATOM 705 N N . PRO A 1 85 ? -6.273 5.732 19.018 1.00 52.00 85 PRO A N 1
ATOM 706 C CA . PRO A 1 85 ? -4.904 5.924 19.481 1.00 52.00 85 PRO A CA 1
ATOM 707 C C . PRO A 1 85 ? -4.637 5.075 20.719 1.00 52.00 85 PRO A C 1
ATOM 709 O O . PRO A 1 85 ? -5.269 5.231 21.766 1.00 52.00 85 PRO A O 1
ATOM 712 N N . VAL A 1 86 ? -3.748 4.107 20.537 1.00 54.25 86 VAL A N 1
ATOM 713 C CA . VAL A 1 86 ? -3.369 3.159 21.568 1.00 54.25 86 VAL A CA 1
ATOM 714 C C . VAL A 1 86 ? -2.641 3.975 22.624 1.00 54.25 86 VAL A C 1
ATOM 716 O O . VAL A 1 86 ? -1.525 4.442 22.400 1.00 54.25 86 VAL A O 1
ATOM 719 N N . ALA A 1 87 ? -3.301 4.219 23.756 1.00 63.00 87 ALA A N 1
ATOM 720 C CA . ALA A 1 87 ? -2.697 4.910 24.881 1.00 63.00 87 ALA A CA 1
ATOM 721 C C . ALA A 1 87 ? -1.614 3.999 25.467 1.00 63.00 87 ALA A C 1
ATOM 723 O O . ALA A 1 87 ? -1.864 3.219 26.380 1.00 63.00 87 ALA A O 1
ATOM 724 N N . PHE A 1 88 ? -0.403 4.081 24.909 1.00 61.22 88 PHE A N 1
ATOM 725 C CA . PHE A 1 88 ? 0.744 3.285 25.342 1.00 61.22 88 PHE A CA 1
ATOM 726 C C . PHE A 1 88 ? 0.925 3.375 26.858 1.00 61.22 88 PHE A C 1
ATOM 728 O O . PHE A 1 88 ? 1.135 2.360 27.504 1.00 61.22 88 PHE A O 1
ATOM 735 N N . CYS A 1 89 ? 0.707 4.556 27.443 1.00 66.38 89 CYS A N 1
ATOM 736 C CA . CYS A 1 89 ? 0.794 4.788 28.884 1.00 66.38 89 CYS A CA 1
ATOM 737 C C . CYS A 1 89 ? -0.149 3.920 29.740 1.00 66.38 89 CYS A C 1
ATOM 739 O O . CYS A 1 89 ? 0.116 3.758 30.927 1.00 66.38 89 CYS A O 1
ATOM 741 N N . THR A 1 90 ? -1.254 3.407 29.190 1.00 68.69 90 THR A N 1
ATOM 742 C CA . THR A 1 90 ? -2.256 2.629 29.942 1.00 68.69 90 THR A CA 1
ATOM 743 C C . THR A 1 90 ? -2.289 1.152 29.570 1.00 68.69 90 THR A C 1
ATOM 745 O O . THR A 1 90 ? -2.942 0.365 30.257 1.00 68.69 90 THR A O 1
ATOM 748 N N . LEU A 1 91 ? -1.588 0.750 28.511 1.00 62.50 91 LEU A N 1
ATOM 749 C CA . LEU A 1 91 ? -1.483 -0.653 28.140 1.00 62.50 91 LEU A CA 1
ATOM 750 C C . LEU A 1 91 ? -0.392 -1.351 28.948 1.00 62.50 91 LEU A C 1
ATOM 752 O O . LEU A 1 91 ? 0.685 -0.786 29.114 1.00 62.50 91 LEU A O 1
ATOM 756 N N . PRO A 1 92 ? -0.617 -2.587 29.417 1.00 76.56 92 PRO A N 1
ATOM 757 C CA . PRO A 1 92 ? 0.456 -3.409 29.957 1.00 76.56 92 PRO A CA 1
ATOM 758 C C . PRO A 1 92 ? 1.506 -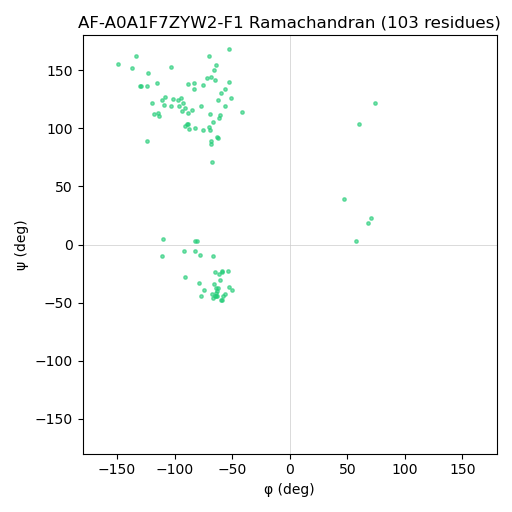3.647 28.867 1.00 76.56 92 PRO A C 1
ATOM 760 O O . PRO A 1 92 ? 1.233 -4.317 27.871 1.00 76.56 92 PRO A O 1
ATOM 763 N N . HIS A 1 93 ? 2.687 -3.062 29.029 1.00 72.56 93 HIS A N 1
ATOM 764 C CA . HIS A 1 93 ? 3.810 -3.228 28.115 1.00 72.56 93 HIS A CA 1
ATOM 765 C C . HIS A 1 93 ? 5.128 -3.122 28.882 1.00 72.56 93 HIS A C 1
ATOM 767 O O . HIS A 1 93 ? 5.203 -2.487 29.933 1.00 72.56 93 HIS A O 1
ATOM 773 N N . GLU A 1 94 ? 6.171 -3.736 28.335 1.00 79.06 94 GLU A N 1
ATOM 774 C CA . GLU A 1 94 ? 7.539 -3.604 28.828 1.00 79.06 94 GLU A CA 1
ATOM 775 C C . GLU A 1 94 ? 8.336 -2.755 27.833 1.00 79.06 94 GLU A C 1
ATOM 777 O O . GLU A 1 94 ? 8.346 -3.028 26.631 1.00 79.06 94 GLU A O 1
ATOM 782 N N . LEU A 1 95 ? 8.981 -1.694 28.323 1.00 75.75 95 LEU A N 1
ATOM 783 C CA . LEU A 1 95 ? 9.824 -0.819 27.510 1.00 75.75 95 LEU A CA 1
ATOM 784 C C . LEU A 1 95 ? 11.286 -1.239 27.636 1.00 75.75 95 LEU A C 1
ATOM 786 O O . LEU A 1 95 ? 11.880 -1.143 28.709 1.00 75.75 95 LEU A O 1
ATOM 790 N N . PHE A 1 96 ? 11.892 -1.620 26.513 1.00 75.88 96 PHE A N 1
ATOM 791 C CA . PHE A 1 96 ? 13.323 -1.896 26.430 1.00 75.88 96 PHE A CA 1
ATOM 792 C C . PHE A 1 96 ? 14.048 -0.725 25.766 1.00 75.88 96 PHE A C 1
ATOM 794 O O . PHE A 1 96 ? 13.805 -0.400 24.605 1.00 75.88 96 PHE A O 1
ATOM 801 N N . HIS A 1 97 ? 14.984 -0.106 26.487 1.00 73.81 97 HIS A N 1
ATOM 802 C CA . HIS A 1 97 ? 15.881 0.897 25.919 1.00 73.81 97 HIS A CA 1
ATOM 803 C C . HIS A 1 97 ? 17.153 0.228 25.402 1.00 73.81 97 HIS A C 1
ATOM 805 O O . HIS A 1 97 ? 18.061 -0.091 26.168 1.00 73.81 97 HIS A O 1
ATOM 811 N N . ILE A 1 98 ? 17.240 0.048 24.086 1.00 78.19 98 ILE A N 1
ATOM 812 C CA . ILE A 1 98 ? 18.448 -0.470 23.442 1.00 78.19 98 ILE A CA 1
ATOM 813 C C . ILE A 1 98 ? 19.361 0.712 23.110 1.00 78.19 98 ILE A C 1
ATOM 815 O O . ILE A 1 98 ? 19.141 1.442 22.144 1.00 78.19 98 ILE A O 1
ATOM 819 N N . ARG A 1 99 ? 20.420 0.902 23.901 1.00 71.56 99 ARG A N 1
ATOM 820 C CA . ARG A 1 99 ? 21.529 1.779 23.511 1.00 71.56 99 ARG A CA 1
ATOM 821 C C . ARG A 1 99 ? 22.392 1.031 22.502 1.00 71.56 99 ARG A C 1
ATOM 823 O O . ARG A 1 99 ? 22.969 0.001 22.837 1.00 71.56 99 ARG A O 1
ATOM 830 N N . ARG A 1 100 ? 22.527 1.562 21.284 1.00 69.56 100 ARG A N 1
ATOM 831 C CA . ARG A 1 100 ? 23.586 1.122 20.365 1.00 69.56 100 ARG A CA 1
ATOM 832 C C . ARG A 1 100 ? 24.928 1.572 20.942 1.00 69.56 100 ARG A C 1
ATOM 834 O O . ARG A 1 100 ? 25.378 2.685 20.690 1.00 69.56 100 ARG A O 1
ATOM 841 N N . ALA A 1 101 ? 25.539 0.739 21.775 1.00 67.06 101 ALA A N 1
ATOM 842 C CA . ALA A 1 101 ? 26.905 0.953 22.215 1.00 67.06 101 ALA A CA 1
ATOM 843 C C . ALA A 1 101 ? 27.851 0.578 21.066 1.00 67.06 101 ALA A C 1
ATOM 845 O O . ALA A 1 101 ? 28.134 -0.592 20.866 1.00 67.06 101 ALA A O 1
ATOM 846 N N . GLY A 1 102 ? 28.315 1.589 20.324 1.00 58.66 102 GLY A N 1
ATOM 847 C CA . GLY A 1 102 ? 29.573 1.555 19.572 1.00 58.66 102 GLY A CA 1
ATOM 848 C C . GLY A 1 102 ? 29.621 0.726 18.280 1.00 58.66 102 GLY A C 1
ATOM 849 O O . GLY A 1 102 ? 29.508 -0.489 18.301 1.00 58.66 102 GLY A O 1
ATOM 850 N N . LYS A 1 103 ? 29.945 1.432 17.186 1.00 51.31 103 LYS A N 1
ATOM 851 C CA . LYS A 1 103 ? 30.460 0.956 15.887 1.00 51.31 103 LYS A CA 1
ATOM 852 C C . LYS A 1 103 ? 29.576 -0.026 15.108 1.00 51.31 103 LYS A C 1
ATOM 854 O O . LYS A 1 103 ? 29.562 -1.225 15.352 1.00 51.31 103 LYS A O 1
ATOM 859 N N . GLY A 1 104 ? 28.929 0.515 14.073 1.00 49.56 104 GLY A N 1
ATOM 860 C CA . GLY A 1 104 ? 28.607 -0.284 12.895 1.00 49.56 104 GLY A CA 1
ATOM 861 C C . GLY A 1 104 ? 29.895 -0.889 12.334 1.00 49.56 104 GLY A C 1
ATOM 862 O O . GLY A 1 104 ? 30.917 -0.199 12.274 1.00 49.56 104 GLY A O 1
ATOM 863 N N . MET A 1 105 ? 29.840 -2.183 12.025 1.00 36.28 105 MET A N 1
ATOM 864 C CA . MET A 1 105 ? 30.765 -2.800 11.076 1.00 36.28 105 MET A CA 1
ATOM 865 C C . MET A 1 105 ? 30.433 -2.318 9.669 1.00 36.28 105 MET A C 1
ATOM 867 O O . MET A 1 105 ? 29.224 -2.114 9.406 1.00 36.28 105 MET A O 1
#

Solvent-accessible surface area (backbone atoms only — not comparable to full-atom values): 7107 Å² total; per-residue (Å²): 136,83,78,83,77,79,72,81,66,80,86,68,69,54,62,48,78,47,79,43,56,41,90,79,47,89,79,72,47,71,67,60,55,51,50,56,53,45,54,52,30,56,75,72,75,44,64,72,64,49,54,78,69,65,52,43,52,76,47,70,58,80,81,69,58,93,92,48,92,66,64,62,47,44,39,38,39,38,42,66,74,88,68,62,87,75,57,64,93,77,50,95,76,84,88,82,86,82,75,86,79,74,78,85,129

Nearest PDB structures (foldseek):
  5waa-assembly1_B  TM=3.300E-01  e=8.634E-01  Homo sapiens
  6yqd-assembly1_AAA  TM=3.764E-01  e=1.552E+00  Homo sapiens
  6ypx-assembly1_AAA  TM=3.486E-01  e=1.767E+00  Homo sapiens
  6ypr-assembly1_AAA-2  TM=2.843E-01  e=1.886E+00  Homo sapiens
  8cll-assembly1_F  TM=2.616E-01  e=4.399E+00  Homo sapiens

Organism: NCBI:txid109264

Sequence (105 aa):
MATPVFQKLPRQPKRVILQLRVDQFIDFLQSDFEQAIEKYLVVSGRSMSELRLGRHFIHIEPFQSDNVPQRYFHIVLDLEQSHGPVAFCTLPHELFHIRRAGKGM

Radius of gyration: 19.62 Å; Cα contacts (8 Å, |Δi|>4): 81; chains: 1; bounding box: 53×24×54 Å

Mean predicted aligned error: 12.99 Å

Foldseek 3Di:
DDDDDPDPDPPDPQKDKDKDFPVVQDPVDPVVVLVVVVVVCVVSVHDPVCVVVVQKDWDWADDDPPVDDDGITIIMIRHNDPDDPDPPVPDPDDDDDDDPPDDDD

Secondary structure (DSSP, 8-state):
-------------SEEEEEEEGGG-SS--HHHHHHHHHHHHHHTT--THHHHTT-EEEEEPPPPPTTS---EEEEEEEE--S--S--GGGS----------S---

pLDDT: mean 74.42, std 15.22, range [36.28, 93.94]